Protein AF-Q9K1Z9-F1 (afdb_monomer)

pLDDT: mean 79.25, std 12.36, range [30.28, 93.5]

Structure (mmCIF, N/CA/C/O backbone):
data_AF-Q9K1Z9-F1
#
_entry.id   AF-Q9K1Z9-F1
#
loop_
_atom_site.group_PDB
_atom_site.id
_atom_site.type_symbol
_atom_site.label_atom_id
_atom_site.label_alt_id
_atom_site.label_comp_id
_atom_site.label_asym_id
_atom_site.label_entity_id
_atom_site.label_seq_id
_atom_site.pdbx_PDB_ins_code
_atom_site.Cartn_x
_atom_site.Cartn_y
_atom_site.Cartn_z
_atom_site.occupancy
_atom_site.B_iso_or_equiv
_atom_site.auth_seq_id
_atom_site.auth_comp_id
_atom_site.auth_asym_id
_atom_site.auth_atom_id
_atom_site.pdbx_PDB_model_num
ATOM 1 N N . MET A 1 1 ? 14.192 -2.119 -14.576 1.00 74.50 1 MET A N 1
ATOM 2 C CA . MET A 1 1 ? 13.657 -1.819 -15.919 1.00 74.50 1 MET A CA 1
ATOM 3 C C . MET A 1 1 ? 13.205 -0.373 -15.908 1.00 74.50 1 MET A C 1
ATOM 5 O O . MET A 1 1 ? 12.669 0.046 -14.890 1.00 74.50 1 MET A O 1
ATOM 9 N N . PHE A 1 2 ? 13.487 0.379 -16.970 1.00 75.62 2 PHE A N 1
ATOM 10 C CA . PHE A 1 2 ? 13.114 1.788 -17.085 1.00 75.62 2 PHE A CA 1
ATOM 11 C C . PHE A 1 2 ? 12.148 1.951 -18.258 1.00 75.62 2 PHE A C 1
ATOM 13 O O . PHE A 1 2 ? 12.388 1.390 -19.329 1.00 75.62 2 PHE A O 1
ATOM 20 N N . TYR A 1 3 ? 11.063 2.682 -18.039 1.00 74.31 3 TYR A N 1
ATOM 21 C CA . TYR A 1 3 ? 10.021 2.945 -19.023 1.00 74.31 3 TYR A CA 1
ATOM 22 C C . TYR A 1 3 ? 9.835 4.448 -19.145 1.00 74.31 3 TYR A C 1
ATOM 24 O O . TYR A 1 3 ? 9.939 5.172 -18.163 1.00 74.31 3 TYR A O 1
ATOM 32 N N . VAL A 1 4 ? 9.518 4.916 -20.343 1.00 72.19 4 VAL A N 1
ATOM 33 C CA . VAL A 1 4 ? 9.111 6.303 -20.568 1.00 72.19 4 VAL A CA 1
ATOM 34 C C . VAL A 1 4 ? 7.846 6.247 -21.402 1.00 72.19 4 VAL A C 1
ATOM 36 O O . VAL A 1 4 ? 7.776 5.479 -22.369 1.00 72.19 4 VAL A O 1
ATOM 39 N N . PHE A 1 5 ? 6.828 7.024 -21.033 1.00 67.81 5 PHE A N 1
ATOM 40 C CA . PHE A 1 5 ? 5.670 7.174 -21.908 1.00 67.81 5 PHE A CA 1
ATOM 41 C C . PHE A 1 5 ? 6.092 7.806 -23.238 1.00 67.81 5 PHE A C 1
ATOM 43 O O . PHE A 1 5 ? 7.057 8.564 -23.317 1.00 67.81 5 PHE A O 1
ATOM 50 N N . ARG A 1 6 ? 5.365 7.494 -24.318 1.00 64.06 6 ARG A N 1
ATOM 51 C CA . ARG A 1 6 ? 5.692 7.995 -25.667 1.00 64.06 6 ARG A CA 1
ATOM 52 C C . ARG A 1 6 ? 5.705 9.521 -25.769 1.00 64.06 6 ARG A C 1
ATOM 54 O O . ARG A 1 6 ? 6.320 10.047 -26.688 1.00 64.06 6 ARG A O 1
ATOM 61 N N . ASP A 1 7 ? 5.015 10.208 -24.869 1.00 67.88 7 ASP A N 1
ATOM 62 C CA . ASP A 1 7 ? 4.948 11.665 -24.799 1.00 67.88 7 ASP A CA 1
ATOM 63 C C . ASP A 1 7 ? 6.036 12.292 -23.905 1.00 67.88 7 ASP A C 1
ATOM 65 O O . ASP A 1 7 ? 6.076 13.511 -23.773 1.00 67.88 7 ASP A O 1
ATOM 69 N N . GLY A 1 8 ? 6.935 11.485 -23.328 1.00 62.94 8 GLY A N 1
ATOM 70 C CA . GLY A 1 8 ? 8.147 11.943 -22.645 1.00 62.94 8 GLY A CA 1
ATOM 71 C C . GLY A 1 8 ? 7.938 12.592 -21.275 1.00 62.94 8 GLY A C 1
ATOM 72 O O . GLY A 1 8 ? 8.909 13.084 -20.711 1.00 62.94 8 GLY A O 1
ATOM 73 N N . ARG A 1 9 ? 6.712 12.604 -20.731 1.00 66.00 9 ARG A N 1
ATOM 74 C CA . ARG A 1 9 ? 6.389 13.388 -19.522 1.00 66.00 9 ARG A CA 1
ATOM 75 C C . ARG A 1 9 ? 6.957 12.821 -18.226 1.00 66.00 9 ARG A C 1
ATOM 77 O O . ARG A 1 9 ? 7.322 13.590 -17.347 1.00 66.00 9 ARG A O 1
ATOM 84 N N . CYS A 1 10 ? 7.039 11.497 -18.098 1.00 70.44 10 CYS A N 1
ATOM 85 C CA . CYS A 1 10 ? 7.548 10.848 -16.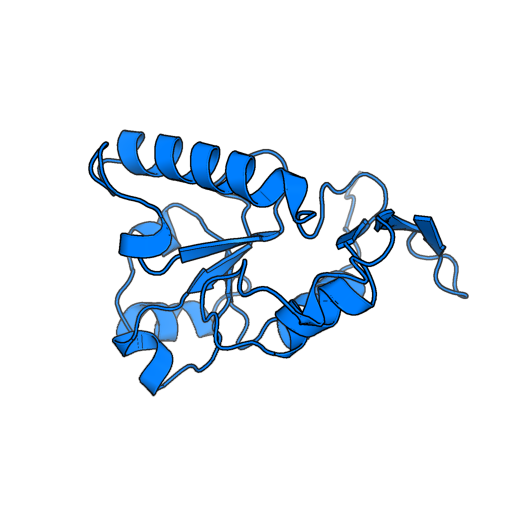890 1.00 70.44 10 CYS A CA 1
ATOM 86 C C . CYS A 1 10 ? 8.356 9.593 -17.241 1.00 70.44 10 CYS A C 1
ATOM 88 O O . CYS A 1 10 ? 7.946 8.786 -18.085 1.00 70.44 10 CYS A O 1
ATOM 90 N N . GLY A 1 11 ? 9.496 9.429 -16.568 1.00 79.50 11 GLY A N 1
ATOM 91 C CA . GLY A 1 11 ? 10.217 8.163 -16.498 1.00 79.50 11 GLY A CA 1
ATOM 92 C C . GLY A 1 11 ? 9.670 7.309 -15.357 1.00 79.50 11 GLY A C 1
ATOM 93 O O . GLY A 1 11 ? 9.299 7.841 -14.316 1.00 79.50 11 GLY A O 1
ATOM 94 N N . PHE A 1 12 ? 9.636 5.996 -15.545 1.00 86.19 12 PHE A N 1
ATOM 95 C CA . PHE A 1 12 ? 9.228 5.023 -14.538 1.00 86.19 12 PHE A CA 1
ATOM 96 C C . PHE A 1 12 ? 10.294 3.958 -14.372 1.00 86.19 12 PHE A C 1
ATOM 98 O O . PHE A 1 12 ? 10.929 3.528 -15.337 1.00 86.19 12 PHE A O 1
ATOM 105 N N . GLN A 1 13 ? 10.442 3.478 -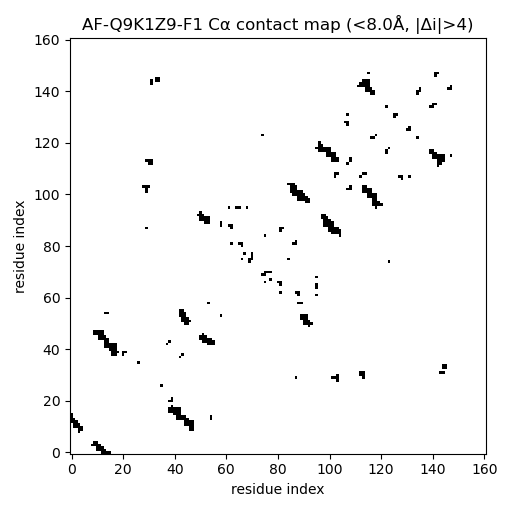13.149 1.00 87.00 13 GLN A N 1
ATOM 106 C CA . GLN A 1 13 ? 11.338 2.400 -12.780 1.00 87.00 13 GLN A CA 1
ATOM 107 C C . GLN A 1 13 ? 10.569 1.253 -12.129 1.00 87.00 13 GLN A C 1
ATOM 109 O O . GLN A 1 13 ? 9.542 1.453 -11.495 1.00 87.00 13 GLN A O 1
ATOM 114 N N . GLY A 1 14 ? 11.078 0.034 -12.277 1.00 85.19 14 GLY A N 1
ATOM 115 C CA . GLY A 1 14 ? 10.544 -1.147 -11.599 1.00 85.19 14 GLY A CA 1
ATOM 116 C C . GLY A 1 14 ? 11.443 -2.363 -11.787 1.00 85.19 14 GLY A C 1
ATOM 117 O O . GLY A 1 14 ? 12.314 -2.377 -12.668 1.00 85.19 14 GLY A O 1
ATOM 118 N N . GLU A 1 15 ? 11.263 -3.401 -10.976 1.00 86.62 15 GLU A N 1
ATOM 119 C CA . GLU A 1 15 ? 11.999 -4.658 -11.135 1.00 86.62 15 GLU A CA 1
ATOM 120 C C . GLU A 1 15 ? 11.252 -5.610 -12.090 1.00 86.62 15 GLU A C 1
ATOM 122 O O . GLU A 1 15 ? 10.042 -5.466 -12.305 1.00 86.62 15 GLU A O 1
ATOM 127 N N . PRO A 1 16 ? 11.954 -6.581 -12.706 1.00 85.88 16 PRO A N 1
ATOM 128 C CA . PRO A 1 16 ? 11.310 -7.599 -13.528 1.00 85.88 16 PRO A CA 1
ATOM 129 C C . PRO A 1 16 ? 10.197 -8.339 -12.767 1.00 85.88 16 PRO A C 1
ATOM 131 O O . PRO A 1 16 ? 10.320 -8.530 -11.554 1.00 85.88 16 PRO A O 1
ATOM 134 N N . PRO A 1 17 ? 9.132 -8.781 -13.459 1.00 85.81 17 PRO A N 1
ATOM 135 C CA . PRO A 1 17 ? 8.046 -9.518 -12.829 1.00 85.81 17 PRO A CA 1
ATOM 136 C C . PRO A 1 17 ? 8.518 -10.796 -12.134 1.00 85.81 17 PRO A C 1
ATOM 138 O O . PRO A 1 17 ? 9.484 -11.445 -12.542 1.00 85.81 17 PRO A O 1
ATOM 141 N N . LEU A 1 18 ? 7.791 -11.180 -11.088 1.00 79.38 18 LEU A N 1
ATOM 142 C CA . LEU A 1 18 ? 8.054 -12.401 -10.334 1.00 79.38 18 LEU A CA 1
ATOM 143 C C . LEU A 1 18 ? 7.307 -13.566 -10.992 1.00 79.38 18 LEU A C 1
ATOM 145 O O . LEU A 1 18 ? 6.145 -13.822 -10.688 1.00 79.38 18 LEU A O 1
ATOM 149 N N . LEU A 1 19 ? 7.976 -14.279 -11.900 1.00 68.69 19 LEU A N 1
ATOM 150 C CA . LEU A 1 19 ? 7.383 -15.389 -12.663 1.00 68.69 19 LEU A CA 1
ATOM 151 C C . LEU A 1 19 ? 6.875 -16.537 -11.765 1.00 68.69 19 LEU A C 1
ATOM 153 O O . LEU A 1 19 ? 5.845 -17.136 -12.062 1.00 68.69 19 LEU A O 1
ATOM 157 N N . ASP A 1 20 ? 7.526 -16.770 -10.621 1.00 66.69 20 ASP A N 1
ATOM 158 C CA . ASP A 1 20 ? 7.142 -17.805 -9.645 1.00 66.69 20 ASP A CA 1
ATOM 159 C C . ASP A 1 20 ? 6.035 -17.356 -8.667 1.00 66.69 20 ASP A C 1
ATOM 161 O O . ASP A 1 20 ? 5.621 -18.111 -7.784 1.00 66.69 20 ASP A O 1
ATOM 165 N N . PHE A 1 21 ? 5.544 -16.117 -8.786 1.00 61.12 21 PHE A N 1
ATOM 166 C CA . PHE A 1 21 ? 4.571 -15.546 -7.849 1.00 61.12 21 PHE A CA 1
ATOM 167 C C . PHE A 1 21 ? 3.184 -16.195 -7.945 1.00 61.12 21 PHE A C 1
ATOM 169 O O . PHE A 1 21 ? 2.453 -16.245 -6.959 1.00 61.12 21 PHE A O 1
ATOM 176 N N . LEU A 1 22 ? 2.846 -16.767 -9.103 1.00 54.44 22 LEU A N 1
ATOM 177 C CA . LEU A 1 22 ? 1.535 -17.363 -9.374 1.00 54.44 22 LEU A CA 1
ATOM 178 C C . LEU A 1 22 ? 1.243 -18.641 -8.559 1.00 54.44 22 LEU A C 1
ATOM 180 O O . LEU A 1 22 ? 0.110 -19.115 -8.582 1.00 54.44 22 LEU A O 1
ATOM 184 N N . GLY A 1 23 ? 2.231 -19.202 -7.846 1.00 50.31 23 GLY A N 1
ATOM 185 C CA . GLY A 1 23 ? 2.103 -20.492 -7.152 1.00 50.31 23 GLY A CA 1
ATOM 186 C C . GLY A 1 23 ? 2.094 -20.456 -5.619 1.00 50.31 23 GLY A C 1
ATOM 187 O O . GLY A 1 23 ? 1.709 -21.448 -5.001 1.00 50.31 23 GLY A O 1
ATOM 188 N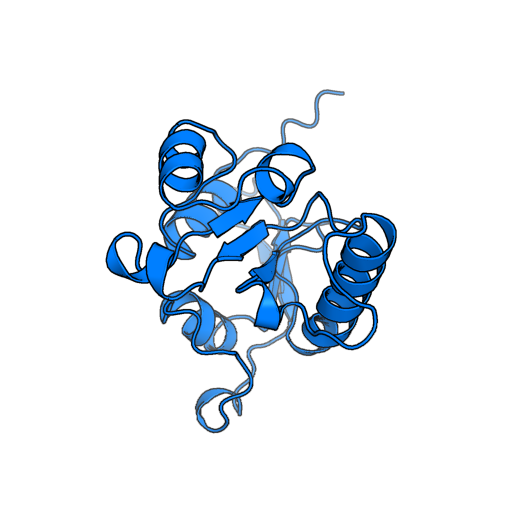 N . HIS A 1 24 ? 2.501 -19.356 -4.974 1.00 53.34 24 HIS A N 1
ATOM 189 C CA . HIS A 1 24 ? 2.674 -19.329 -3.517 1.00 53.34 24 HIS A CA 1
ATOM 190 C C . HIS A 1 24 ? 2.099 -18.056 -2.888 1.00 53.34 24 HIS A C 1
ATOM 192 O O . HIS A 1 24 ? 2.616 -16.961 -3.093 1.00 53.34 24 HIS A O 1
ATOM 198 N N . HIS A 1 25 ? 1.050 -18.234 -2.078 1.00 56.56 25 HIS A N 1
ATOM 199 C CA . HIS A 1 25 ? 0.365 -17.228 -1.259 1.00 56.56 25 HIS A CA 1
ATOM 200 C C . HIS A 1 25 ? 1.328 -16.454 -0.333 1.00 56.56 25 HIS A C 1
ATOM 202 O O . HIS A 1 25 ? 1.473 -16.789 0.840 1.00 56.56 25 HIS A O 1
ATOM 208 N N . ARG A 1 26 ? 2.029 -15.437 -0.852 1.00 69.44 26 ARG A N 1
ATOM 209 C CA . ARG A 1 26 ? 2.935 -14.584 -0.055 1.00 69.44 26 ARG A CA 1
ATOM 210 C C . ARG A 1 26 ? 2.283 -13.294 0.434 1.00 69.44 26 ARG A C 1
ATOM 212 O O . ARG A 1 26 ? 2.771 -12.714 1.399 1.00 69.44 26 ARG A O 1
ATOM 219 N N . LEU A 1 27 ? 1.210 -12.849 -0.218 1.00 76.81 27 LEU A N 1
ATOM 220 C CA . LEU A 1 27 ? 0.444 -11.684 0.215 1.00 76.81 27 LEU A CA 1
ATOM 221 C C . LEU A 1 27 ? -0.720 -12.121 1.115 1.00 76.81 27 LEU A C 1
ATOM 223 O O . LEU A 1 27 ? -1.278 -13.202 0.903 1.00 76.81 27 LEU A O 1
ATOM 227 N N . PRO A 1 28 ? -1.102 -11.299 2.109 1.00 79.00 28 PRO A N 1
ATOM 228 C CA . PRO A 1 28 ? -2.371 -11.484 2.808 1.00 79.00 28 PRO A CA 1
ATOM 229 C C . PRO A 1 28 ? -3.538 -11.396 1.805 1.00 79.00 28 PRO A C 1
ATOM 231 O O . PRO A 1 28 ? -3.368 -10.869 0.705 1.00 79.00 28 PRO A O 1
ATOM 234 N N . PRO A 1 29 ? -4.740 -11.880 2.157 1.00 82.75 29 PRO A N 1
ATOM 235 C CA . PRO A 1 29 ? -5.900 -11.838 1.271 1.00 82.75 29 PRO A CA 1
ATOM 236 C C . PRO A 1 29 ? -6.457 -10.408 1.159 1.00 82.75 29 PRO A C 1
ATOM 238 O O . PRO A 1 29 ? -7.521 -10.115 1.699 1.00 82.75 29 PRO A O 1
ATOM 241 N N . LEU A 1 30 ? -5.752 -9.519 0.455 1.00 84.88 30 LEU A N 1
ATOM 242 C CA . LEU A 1 30 ? -6.050 -8.083 0.354 1.00 84.88 30 LEU A CA 1
ATOM 243 C C . LEU A 1 30 ? -7.400 -7.779 -0.302 1.00 84.88 30 LEU A C 1
ATOM 245 O O . LEU A 1 30 ? -7.947 -6.706 -0.102 1.00 84.88 30 LEU A O 1
ATOM 249 N N . GLY A 1 31 ? -7.951 -8.721 -1.071 1.00 81.62 31 GLY A N 1
ATOM 250 C CA . GLY A 1 31 ? -9.189 -8.499 -1.821 1.00 81.62 31 GLY A CA 1
ATOM 251 C C . GLY A 1 31 ? -8.988 -7.792 -3.158 1.00 81.62 31 GLY A C 1
ATOM 252 O O . GLY A 1 31 ? -9.952 -7.673 -3.908 1.00 81.62 31 GLY A O 1
ATOM 253 N N . ASP A 1 32 ? -7.753 -7.412 -3.499 1.00 87.25 32 ASP A N 1
ATOM 254 C CA . ASP A 1 32 ? -7.412 -6.795 -4.780 1.00 87.25 32 ASP A CA 1
ATOM 255 C C . ASP A 1 32 ? -6.619 -7.737 -5.692 1.00 87.25 32 ASP A C 1
ATOM 257 O O . ASP A 1 32 ? -5.398 -7.887 -5.589 1.00 87.25 32 ASP A O 1
ATOM 261 N N . ARG A 1 33 ? -7.316 -8.345 -6.655 1.00 87.50 33 ARG A N 1
ATOM 262 C CA . ARG A 1 33 ? -6.673 -9.194 -7.670 1.00 87.50 33 ARG A CA 1
ATOM 263 C C . ARG A 1 33 ? -5.774 -8.403 -8.619 1.00 87.50 33 ARG A C 1
ATOM 265 O O . ARG A 1 33 ? -4.910 -9.001 -9.258 1.00 87.50 33 ARG A O 1
ATOM 272 N N . HIS A 1 34 ? -5.973 -7.092 -8.761 1.00 90.94 34 HIS A N 1
ATOM 273 C CA . HIS A 1 34 ? -5.148 -6.275 -9.648 1.00 90.94 34 HIS A CA 1
ATOM 274 C C . HIS A 1 34 ? -3.781 -6.021 -9.037 1.00 90.94 34 HIS A C 1
ATOM 276 O O . HIS A 1 34 ? -2.797 -6.083 -9.765 1.00 90.94 34 HIS A O 1
ATOM 282 N N . TYR A 1 35 ? -3.706 -5.823 -7.720 1.00 90.00 35 TYR A N 1
ATOM 283 C CA . TYR A 1 35 ? -2.425 -5.721 -7.024 1.00 90.00 35 TYR A CA 1
ATOM 284 C C . TYR A 1 35 ? -1.632 -7.032 -7.091 1.00 90.00 35 TYR A C 1
ATOM 286 O O . TYR A 1 35 ? -0.450 -7.031 -7.423 1.00 90.00 35 TYR A O 1
ATOM 294 N N . GLU A 1 36 ? -2.286 -8.177 -6.885 1.00 85.56 36 GLU A N 1
ATOM 295 C CA . GLU A 1 36 ? -1.638 -9.486 -7.056 1.00 85.56 36 GLU A CA 1
ATOM 296 C C . GLU A 1 36 ? -1.152 -9.692 -8.498 1.00 85.56 36 GLU A C 1
ATOM 298 O O . GLU A 1 36 ? -0.006 -10.080 -8.737 1.00 85.56 36 GLU A O 1
ATOM 303 N N . LYS A 1 37 ? -2.008 -9.381 -9.480 1.00 87.19 37 LYS A N 1
ATOM 304 C CA . LYS A 1 37 ? -1.668 -9.478 -10.903 1.00 87.19 37 LYS A CA 1
ATOM 305 C C . LYS A 1 37 ? -0.578 -8.485 -11.303 1.00 87.19 37 LYS A C 1
ATOM 307 O O . LYS A 1 37 ? 0.180 -8.786 -12.224 1.00 87.19 37 LYS A O 1
ATOM 312 N N . PHE A 1 38 ? -0.448 -7.352 -10.617 1.00 89.50 38 PHE A N 1
ATOM 313 C CA . PHE A 1 38 ? 0.588 -6.361 -10.889 1.00 89.50 38 PHE A CA 1
ATOM 314 C C . PHE A 1 38 ? 1.986 -6.982 -10.822 1.00 89.50 38 PHE A C 1
ATOM 316 O O . PHE A 1 38 ? 2.772 -6.785 -11.743 1.00 89.50 38 PHE A O 1
ATOM 323 N N . PHE A 1 39 ? 2.249 -7.850 -9.836 1.00 86.19 39 PHE A N 1
ATOM 324 C CA . PHE A 1 39 ? 3.533 -8.553 -9.692 1.00 86.19 39 PHE A CA 1
ATOM 325 C C . PHE A 1 39 ? 3.877 -9.507 -10.846 1.00 86.19 39 PHE A C 1
ATOM 327 O O . PHE A 1 39 ? 5.051 -9.832 -11.041 1.00 86.19 39 PHE A O 1
ATOM 334 N N . SER A 1 40 ? 2.883 -9.925 -11.641 1.00 83.50 40 SER A N 1
ATOM 335 C CA . SER A 1 40 ? 3.111 -10.691 -12.878 1.00 83.50 40 SER A CA 1
ATOM 336 C C . SER A 1 40 ? 3.588 -9.827 -14.052 1.00 83.50 40 SER A C 1
ATOM 338 O O . SER A 1 40 ? 4.063 -10.359 -15.052 1.00 83.50 40 SER A O 1
ATOM 340 N N . ILE A 1 41 ? 3.489 -8.500 -13.921 1.00 85.75 41 ILE A N 1
ATOM 341 C CA . ILE A 1 41 ? 3.896 -7.512 -14.925 1.00 85.75 41 ILE A CA 1
ATOM 342 C C . ILE A 1 41 ? 5.145 -6.754 -14.443 1.00 85.75 41 ILE A C 1
ATOM 344 O O . ILE A 1 41 ? 6.134 -6.673 -15.173 1.00 85.75 41 ILE A O 1
ATOM 348 N N . HIS A 1 42 ? 5.134 -6.265 -13.198 1.00 87.50 42 HIS A N 1
ATOM 349 C CA . HIS A 1 42 ? 6.211 -5.497 -12.567 1.00 87.50 42 HIS A CA 1
ATOM 350 C C . HIS A 1 42 ? 6.363 -5.851 -11.084 1.00 87.50 42 HIS A C 1
ATOM 352 O O . HIS A 1 42 ? 5.382 -5.908 -10.350 1.00 87.50 42 HIS A O 1
ATOM 358 N N . ASN A 1 43 ? 7.599 -6.036 -10.616 1.00 88.19 43 ASN A N 1
ATOM 359 C CA . ASN A 1 43 ? 7.887 -6.170 -9.189 1.00 88.19 43 ASN A CA 1
ATOM 360 C C . ASN A 1 43 ? 8.351 -4.824 -8.626 1.00 88.19 43 ASN A C 1
ATOM 362 O O . ASN A 1 43 ? 9.505 -4.430 -8.785 1.00 88.19 43 ASN A O 1
ATOM 366 N N . GLY A 1 44 ? 7.428 -4.117 -7.983 1.00 89.38 44 GLY A N 1
ATOM 367 C CA . GLY A 1 44 ? 7.616 -2.713 -7.641 1.00 89.38 44 GLY A CA 1
ATOM 368 C C . GLY A 1 44 ? 7.578 -1.806 -8.873 1.00 89.38 44 GLY A C 1
ATOM 369 O O . GLY A 1 44 ? 7.811 -2.243 -10.006 1.00 89.38 44 GLY A O 1
ATOM 370 N N . PHE A 1 45 ? 7.211 -0.548 -8.657 1.00 91.50 45 PHE A N 1
ATOM 371 C CA . PHE A 1 45 ? 6.992 0.411 -9.736 1.00 91.50 45 PHE A CA 1
ATOM 372 C C . PHE A 1 45 ? 6.889 1.831 -9.196 1.00 91.50 45 PHE A C 1
ATOM 374 O O . PHE A 1 45 ? 6.007 2.105 -8.391 1.00 91.50 45 PHE A O 1
ATOM 381 N N . GLY A 1 46 ? 7.727 2.738 -9.673 1.00 89.81 46 GLY A N 1
ATOM 382 C CA . GLY A 1 46 ? 7.695 4.139 -9.274 1.00 89.81 46 GLY A CA 1
ATOM 383 C C . GLY A 1 46 ? 8.000 5.063 -10.438 1.00 89.81 46 GLY A C 1
ATOM 384 O O . GLY A 1 46 ? 8.571 4.636 -11.445 1.00 89.81 46 GLY A O 1
ATOM 385 N N . LYS A 1 47 ? 7.637 6.334 -10.299 1.00 87.88 47 LYS A N 1
ATOM 386 C CA . LYS A 1 47 ? 8.209 7.425 -11.084 1.00 87.88 47 LYS A CA 1
ATOM 387 C C . LYS A 1 47 ? 9.718 7.476 -10.844 1.00 87.88 47 LYS A C 1
ATOM 389 O O . LYS A 1 47 ? 10.237 6.912 -9.880 1.00 87.88 47 LYS A O 1
ATOM 394 N N . TRP A 1 48 ? 10.447 8.070 -11.778 1.00 77.06 48 TRP A N 1
ATOM 395 C CA . TRP A 1 48 ? 11.883 8.270 -11.637 1.00 77.06 48 TRP A CA 1
ATOM 396 C C . TRP A 1 48 ? 12.168 9.006 -10.322 1.00 77.06 48 TRP A C 1
ATOM 398 O O . TRP A 1 48 ? 11.500 9.986 -10.036 1.00 77.06 48 TRP A O 1
ATOM 408 N N . GLU A 1 49 ? 13.113 8.495 -9.529 1.00 73.56 49 GLU A N 1
ATOM 409 C CA . GLU A 1 49 ? 13.458 8.986 -8.178 1.00 73.56 49 GLU A CA 1
ATOM 410 C C . GLU A 1 49 ? 12.423 8.724 -7.061 1.00 73.56 49 GLU A C 1
ATOM 412 O O . GLU A 1 49 ? 12.766 8.878 -5.892 1.00 73.56 49 GLU A O 1
ATOM 417 N N . ASP A 1 50 ? 11.231 8.198 -7.369 1.00 77.25 50 ASP A N 1
ATOM 418 C CA . ASP A 1 50 ? 10.264 7.723 -6.366 1.00 77.25 50 ASP A CA 1
ATOM 419 C C . ASP A 1 50 ? 10.571 6.266 -5.946 1.00 77.25 50 ASP A C 1
ATOM 421 O O . ASP A 1 50 ? 10.850 5.400 -6.789 1.00 77.25 50 ASP A O 1
ATOM 425 N N . GLU A 1 51 ? 10.495 5.969 -4.640 1.00 74.00 51 GLU A N 1
ATOM 426 C CA . GLU A 1 51 ? 10.531 4.594 -4.107 1.00 74.00 51 GLU A CA 1
ATOM 427 C C . GLU A 1 51 ? 9.367 3.755 -4.667 1.00 74.00 51 GLU A C 1
ATOM 429 O O . GLU A 1 51 ? 9.534 2.556 -4.925 1.00 74.00 51 GLU A O 1
ATOM 434 N N . GLY A 1 52 ? 8.224 4.396 -4.931 1.00 88.50 52 GLY A N 1
ATOM 435 C CA . GLY A 1 52 ? 7.116 3.813 -5.671 1.00 88.50 52 GLY A CA 1
ATOM 436 C C . GLY A 1 52 ? 6.370 2.702 -4.932 1.00 88.50 52 GLY A C 1
ATOM 437 O O . GLY A 1 52 ? 6.392 2.561 -3.710 1.00 88.50 52 GLY A O 1
ATOM 438 N N . ILE A 1 53 ? 5.660 1.884 -5.709 1.00 93.50 53 ILE A N 1
ATOM 439 C CA . ILE A 1 53 ? 5.094 0.619 -5.253 1.00 93.50 53 ILE A CA 1
ATOM 440 C C . ILE A 1 53 ? 6.253 -0.259 -4.789 1.00 93.50 53 ILE A C 1
ATOM 442 O O . ILE A 1 53 ? 7.181 -0.538 -5.556 1.00 93.50 53 ILE A O 1
ATOM 446 N N . PHE A 1 54 ? 6.174 -0.743 -3.553 1.00 92.12 54 PHE A N 1
ATOM 447 C CA . PHE A 1 54 ? 7.240 -1.520 -2.950 1.00 92.12 54 PHE A CA 1
ATOM 448 C C . PHE A 1 54 ? 7.438 -2.855 -3.681 1.00 92.12 54 PHE A C 1
ATOM 450 O O . PHE A 1 54 ? 6.483 -3.619 -3.863 1.00 92.12 54 PHE A O 1
ATOM 457 N N . PRO A 1 55 ? 8.681 -3.211 -4.047 1.00 89.88 55 PRO A N 1
ATOM 458 C CA . PRO A 1 55 ? 8.962 -4.545 -4.547 1.00 89.88 55 PRO A CA 1
ATOM 459 C C . PRO A 1 55 ? 8.800 -5.567 -3.415 1.00 89.88 55 PRO A C 1
ATOM 461 O O . PRO A 1 55 ? 9.030 -5.276 -2.238 1.00 89.88 55 PRO A O 1
ATOM 464 N N . MET A 1 56 ? 8.481 -6.811 -3.771 1.00 86.50 56 MET A N 1
ATOM 465 C CA . MET A 1 56 ? 8.177 -7.890 -2.821 1.00 86.50 56 MET A CA 1
ATOM 466 C C . MET A 1 56 ? 9.264 -8.076 -1.752 1.00 86.50 56 MET A C 1
ATOM 468 O O . MET A 1 56 ? 8.968 -8.277 -0.576 1.00 86.50 56 MET A O 1
ATOM 472 N N . ARG A 1 57 ? 10.539 -7.972 -2.148 1.00 86.12 57 ARG A N 1
ATOM 473 C CA . ARG A 1 57 ? 11.694 -8.102 -1.242 1.00 86.12 57 ARG A CA 1
ATOM 474 C C . ARG A 1 57 ? 11.754 -7.016 -0.164 1.00 86.12 57 ARG A C 1
ATOM 476 O O . ARG A 1 57 ? 12.331 -7.247 0.895 1.00 86.12 57 ARG A O 1
ATOM 483 N N . SER A 1 58 ? 11.158 -5.855 -0.425 1.00 88.56 58 SER A N 1
ATOM 484 C CA . SER A 1 58 ? 11.142 -4.718 0.494 1.00 88.56 58 SER A CA 1
ATOM 485 C C . SER A 1 58 ? 9.955 -4.756 1.453 1.00 88.56 58 SER A C 1
ATOM 487 O O . SER A 1 58 ? 10.061 -4.194 2.541 1.00 88.56 58 SER A O 1
ATOM 489 N N . LEU A 1 59 ? 8.865 -5.458 1.119 1.00 88.38 59 LEU A N 1
ATOM 490 C CA . LEU A 1 59 ? 7.631 -5.465 1.917 1.00 88.38 59 LEU A CA 1
ATOM 491 C C . LEU A 1 59 ? 7.859 -5.883 3.376 1.00 88.38 59 LEU A C 1
ATOM 493 O O . LEU A 1 59 ? 7.312 -5.253 4.273 1.00 88.38 59 LEU A O 1
ATOM 497 N N . ALA A 1 60 ? 8.716 -6.874 3.642 1.00 87.25 60 ALA A N 1
ATOM 498 C CA . ALA A 1 60 ? 9.032 -7.279 5.016 1.00 87.25 60 ALA A CA 1
ATOM 499 C C . ALA A 1 60 ? 9.697 -6.146 5.822 1.00 87.25 60 ALA A C 1
ATOM 501 O O . ALA A 1 60 ? 9.336 -5.896 6.972 1.00 87.25 60 ALA A O 1
ATOM 502 N N . LYS A 1 61 ? 10.635 -5.417 5.201 1.00 90.06 61 LYS A N 1
ATOM 503 C CA . LYS A 1 61 ? 11.312 -4.266 5.817 1.00 90.06 61 LYS A CA 1
ATOM 504 C C . LYS A 1 61 ? 10.344 -3.100 6.026 1.00 90.06 61 LYS A C 1
ATOM 506 O O . LYS A 1 61 ? 10.375 -2.469 7.077 1.00 90.06 61 LYS A O 1
ATOM 511 N N . VAL A 1 62 ? 9.480 -2.832 5.049 1.00 90.75 62 VAL A N 1
ATOM 512 C CA . VAL A 1 62 ? 8.444 -1.787 5.107 1.00 90.75 62 VAL A CA 1
ATOM 513 C C . VAL A 1 62 ? 7.448 -2.078 6.231 1.00 90.75 62 VAL A C 1
ATOM 515 O O . VAL A 1 62 ? 7.190 -1.212 7.061 1.00 90.75 62 VAL A O 1
ATOM 518 N N . GLN A 1 63 ? 6.951 -3.312 6.327 1.00 89.12 63 GLN A N 1
ATOM 519 C CA . GLN A 1 63 ? 6.060 -3.732 7.413 1.00 89.12 63 GLN A CA 1
ATOM 520 C C . GLN A 1 63 ? 6.737 -3.633 8.781 1.00 89.12 63 GLN A C 1
ATOM 522 O O . GLN A 1 63 ? 6.108 -3.209 9.748 1.00 89.12 63 GLN A O 1
ATOM 527 N N . GLN A 1 64 ? 8.022 -3.987 8.879 1.00 89.50 64 GLN A N 1
ATOM 528 C CA . GLN A 1 64 ? 8.775 -3.837 10.121 1.00 89.50 64 GLN A CA 1
ATOM 529 C C . GLN A 1 64 ? 8.918 -2.364 10.526 1.00 89.50 64 GLN A C 1
ATOM 531 O O . GLN A 1 64 ? 8.686 -2.045 11.692 1.00 89.50 64 GLN A O 1
ATOM 536 N N . LYS A 1 65 ? 9.262 -1.476 9.582 1.00 91.00 65 LYS A N 1
ATOM 537 C CA . LYS A 1 65 ? 9.329 -0.024 9.819 1.00 91.00 65 LYS A CA 1
ATOM 538 C C . LYS A 1 65 ? 7.980 0.521 10.293 1.00 91.00 65 LYS A C 1
ATOM 540 O O . LYS A 1 65 ? 7.922 1.211 11.306 1.00 91.00 65 LYS A O 1
ATOM 545 N N . LEU A 1 66 ? 6.897 0.169 9.597 1.00 90.06 66 LEU A N 1
ATOM 546 C CA . LEU A 1 66 ? 5.548 0.594 9.964 1.00 90.06 66 LEU A CA 1
ATOM 547 C C . LEU A 1 66 ? 5.169 0.100 11.366 1.00 90.06 66 LEU A C 1
ATOM 549 O O . LEU A 1 66 ? 4.701 0.885 12.183 1.00 90.06 66 LEU A O 1
ATOM 553 N N . ARG A 1 67 ? 5.439 -1.171 11.686 1.00 89.50 67 ARG A N 1
ATOM 554 C CA . ARG A 1 67 ? 5.202 -1.728 13.026 1.00 89.50 67 ARG A CA 1
ATOM 555 C C . ARG A 1 67 ? 5.945 -0.950 14.106 1.00 89.50 67 ARG A C 1
ATOM 557 O O . ARG A 1 67 ? 5.337 -0.597 15.107 1.00 89.50 67 ARG A O 1
ATOM 564 N N . GLN A 1 68 ? 7.235 -0.674 13.911 1.00 90.69 68 GLN A N 1
ATOM 565 C CA . GLN A 1 68 ? 8.026 0.097 14.876 1.00 90.69 68 GLN A CA 1
ATOM 566 C C . GLN A 1 68 ? 7.393 1.465 15.141 1.00 90.69 68 GLN A C 1
ATOM 568 O O . GLN A 1 68 ? 7.233 1.845 16.299 1.00 90.69 68 GLN A O 1
ATOM 573 N N . GLN A 1 69 ? 6.953 2.152 14.086 1.00 88.69 69 GLN A N 1
ATOM 574 C CA . GLN A 1 69 ? 6.284 3.443 14.212 1.00 88.69 69 GLN A CA 1
ATOM 575 C C . GLN A 1 69 ? 4.953 3.335 14.975 1.00 88.69 69 GLN A C 1
ATOM 577 O O . GLN A 1 69 ? 4.692 4.115 15.887 1.00 88.69 69 GLN A O 1
ATOM 582 N N . LEU A 1 70 ? 4.125 2.337 14.657 1.00 87.31 70 LEU A N 1
ATOM 583 C CA . LEU A 1 70 ? 2.829 2.124 15.312 1.00 87.31 70 LEU A CA 1
ATOM 584 C C . LEU A 1 70 ? 2.963 1.774 16.800 1.00 87.31 70 LEU A C 1
ATOM 586 O O . LEU A 1 70 ? 2.132 2.201 17.602 1.00 87.31 70 LEU A O 1
ATOM 590 N N . VAL A 1 71 ? 4.010 1.034 17.171 1.00 89.44 71 VAL A N 1
ATOM 591 C CA . VAL A 1 71 ? 4.338 0.735 18.572 1.00 89.44 71 VAL A CA 1
ATOM 592 C C . VAL A 1 71 ? 4.743 2.009 19.312 1.00 89.44 71 VAL A C 1
ATOM 594 O O . VAL A 1 71 ? 4.232 2.264 20.398 1.00 89.44 71 VAL A O 1
ATOM 597 N N . VAL A 1 72 ? 5.590 2.855 18.711 1.00 89.94 72 VAL A N 1
ATOM 598 C CA . VAL A 1 72 ? 5.985 4.153 19.296 1.00 89.94 72 VAL A CA 1
ATOM 599 C C . VAL A 1 72 ? 4.770 5.056 19.543 1.00 89.94 72 VAL A C 1
ATOM 601 O O . VAL A 1 72 ? 4.716 5.755 20.551 1.00 89.94 72 VAL A O 1
ATOM 604 N N . MET A 1 73 ? 3.760 4.997 18.673 1.00 84.50 73 MET A N 1
ATOM 605 C CA . MET A 1 73 ? 2.505 5.740 18.833 1.00 84.50 73 MET A CA 1
ATOM 606 C C . MET A 1 73 ? 1.497 5.104 19.807 1.00 84.50 73 MET A C 1
ATOM 608 O O . MET A 1 73 ? 0.384 5.612 19.936 1.00 84.50 73 MET A O 1
ATOM 612 N N . ASN A 1 74 ? 1.822 3.979 20.453 1.00 86.19 74 ASN A N 1
ATOM 613 C CA . ASN A 1 74 ? 0.882 3.188 21.260 1.00 86.19 74 ASN A CA 1
ATOM 614 C C . ASN A 1 74 ? -0.381 2.737 20.491 1.00 86.19 74 ASN A C 1
ATOM 616 O O . ASN A 1 74 ? -1.443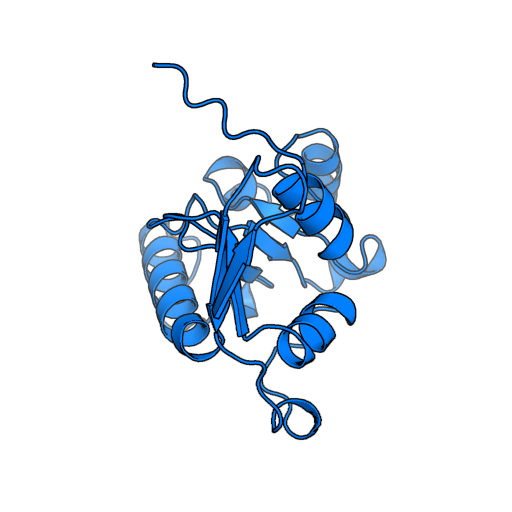 2.551 21.082 1.00 86.19 74 ASN A O 1
ATOM 620 N N . LYS A 1 75 ? -0.288 2.561 19.165 1.00 82.62 75 LYS A N 1
ATOM 621 C CA . LYS A 1 75 ? -1.387 2.047 18.320 1.00 82.62 75 LYS A CA 1
ATOM 622 C C . LYS A 1 75 ? -1.362 0.523 18.181 1.00 82.62 75 LYS A C 1
ATOM 624 O O . LYS A 1 75 ? -2.284 -0.051 17.610 1.00 82.62 75 LYS A O 1
ATOM 629 N N . MET A 1 76 ? -0.297 -0.120 18.652 1.00 84.00 76 MET A N 1
ATOM 630 C CA . MET A 1 76 ? -0.059 -1.556 18.552 1.00 84.00 76 MET A CA 1
ATOM 631 C C . MET A 1 76 ? 0.851 -2.013 19.700 1.00 84.00 76 MET A C 1
ATOM 633 O O . MET A 1 76 ? 1.727 -1.249 20.109 1.00 84.00 76 MET A O 1
ATOM 637 N N . GLN A 1 77 ? 0.685 -3.246 20.191 1.00 85.31 77 GLN A N 1
ATOM 638 C CA . GLN A 1 77 ? 1.657 -3.851 21.106 1.00 85.31 77 GLN A CA 1
ATOM 639 C C . GLN A 1 77 ? 2.924 -4.287 20.367 1.00 85.31 77 GLN A C 1
ATOM 641 O O . GLN A 1 77 ? 2.925 -4.518 19.156 1.00 85.31 77 GLN A O 1
ATOM 646 N N . ALA A 1 78 ? 4.030 -4.414 21.099 1.00 85.12 78 ALA A N 1
ATOM 647 C CA . ALA A 1 78 ? 5.305 -4.770 20.496 1.00 85.12 78 ALA A CA 1
ATOM 648 C C . ALA A 1 78 ? 5.271 -6.162 19.857 1.00 85.12 78 ALA A C 1
ATOM 650 O O . ALA A 1 78 ? 6.003 -6.385 18.907 1.00 85.12 78 ALA A O 1
ATOM 651 N N . GLU A 1 79 ? 4.441 -7.090 20.324 1.00 85.12 79 GLU A N 1
ATOM 652 C CA . GLU A 1 79 ? 4.367 -8.478 19.854 1.00 85.12 79 GLU A CA 1
ATOM 653 C C . GLU A 1 79 ? 3.468 -8.653 18.620 1.00 85.12 79 GLU A C 1
ATOM 655 O O . GLU A 1 79 ? 3.585 -9.652 17.907 1.00 85.12 79 GLU A O 1
ATOM 660 N N . ASP A 1 80 ? 2.613 -7.671 18.341 1.00 82.19 80 ASP A N 1
ATOM 661 C CA . ASP A 1 80 ? 1.637 -7.711 17.258 1.00 82.19 80 ASP A CA 1
ATOM 662 C C . ASP A 1 80 ? 2.282 -7.463 15.882 1.00 82.19 80 ASP A C 1
ATOM 664 O O . ASP A 1 80 ? 3.389 -6.930 15.744 1.00 82.19 80 ASP A O 1
ATOM 668 N N . ASN A 1 81 ? 1.564 -7.849 14.826 1.00 78.75 81 ASN A N 1
ATOM 669 C CA . ASN A 1 81 ? 1.922 -7.590 13.431 1.00 78.75 81 ASN A CA 1
ATOM 670 C C . ASN A 1 81 ? 0.993 -6.506 12.855 1.00 78.75 81 ASN A C 1
ATOM 672 O O . ASN A 1 81 ? -0.163 -6.446 13.237 1.00 78.75 81 ASN A O 1
ATOM 676 N N . CYS A 1 82 ? 1.431 -5.715 11.868 1.00 78.56 82 CYS A N 1
ATOM 677 C CA . CYS A 1 82 ? 0.557 -4.805 11.104 1.00 78.56 82 CYS A CA 1
ATOM 678 C C . CYS A 1 82 ? -0.723 -5.476 10.587 1.00 78.56 82 CYS A C 1
ATOM 680 O O . CYS A 1 82 ? -1.764 -4.827 10.495 1.00 78.56 82 CYS A O 1
ATOM 682 N N . TYR A 1 83 ? -0.676 -6.785 10.329 1.00 77.56 83 TYR A N 1
ATOM 683 C CA . TYR A 1 83 ? -1.862 -7.554 9.975 1.00 77.56 83 TYR A CA 1
ATOM 684 C C . TYR A 1 83 ? -2.951 -7.599 11.054 1.00 77.56 83 TYR A C 1
ATOM 686 O O . TYR A 1 83 ? -4.120 -7.690 10.692 1.00 77.56 83 TYR A O 1
ATOM 694 N N . SER A 1 84 ? -2.610 -7.517 12.347 1.00 74.06 84 SER A N 1
ATOM 695 C CA . SER A 1 84 ? -3.608 -7.470 13.432 1.00 74.06 84 SER A CA 1
ATOM 696 C C . SER A 1 84 ? -4.467 -6.212 13.369 1.00 74.06 84 SER A C 1
ATOM 698 O O . SER A 1 84 ? -5.591 -6.204 13.852 1.00 74.06 84 SER A O 1
ATOM 700 N N . LEU A 1 85 ? -3.945 -5.168 12.728 1.00 74.31 85 LEU A N 1
ATOM 701 C CA . LEU A 1 85 ? -4.637 -3.915 12.489 1.00 74.31 85 LEU A CA 1
ATOM 702 C C . LEU A 1 85 ? -5.329 -3.857 11.123 1.00 74.31 85 LEU A C 1
ATOM 704 O O . LEU A 1 85 ? -5.858 -2.807 10.766 1.00 74.31 85 LEU A O 1
ATOM 708 N N . GLY A 1 86 ? -5.274 -4.936 10.336 1.00 82.62 86 GLY A N 1
ATOM 709 C CA . GLY A 1 86 ? -5.848 -4.970 8.996 1.00 82.62 86 GLY A CA 1
ATOM 710 C C . GLY A 1 86 ? -5.172 -4.012 8.012 1.00 82.62 86 GLY A C 1
ATOM 711 O O . GLY A 1 86 ? -5.835 -3.559 7.087 1.00 82.62 86 GLY A O 1
ATOM 712 N N . ILE A 1 87 ? -3.886 -3.676 8.192 1.00 86.94 87 ILE A N 1
ATOM 713 C CA . ILE A 1 87 ? -3.171 -2.714 7.333 1.00 86.94 87 ILE A CA 1
ATOM 714 C C . ILE A 1 87 ? -2.050 -3.396 6.552 1.00 86.94 87 ILE A C 1
ATOM 716 O O . ILE A 1 87 ? -1.248 -4.147 7.116 1.00 86.94 87 ILE A O 1
ATOM 720 N N . PHE A 1 88 ? -1.965 -3.100 5.252 1.00 90.81 88 PHE A N 1
ATOM 721 C CA . PHE A 1 88 ? -0.869 -3.548 4.395 1.00 90.81 88 PHE A CA 1
ATOM 722 C C . PHE A 1 88 ? -0.297 -2.420 3.531 1.00 90.81 88 PHE A C 1
ATOM 724 O O . PHE A 1 88 ? -0.952 -2.019 2.568 1.00 90.81 88 PHE A O 1
ATOM 731 N N . PRO A 1 89 ? 0.925 -1.933 3.807 1.00 92.12 89 PRO A N 1
ATOM 732 C CA . PRO A 1 89 ? 1.555 -0.912 2.978 1.00 92.12 89 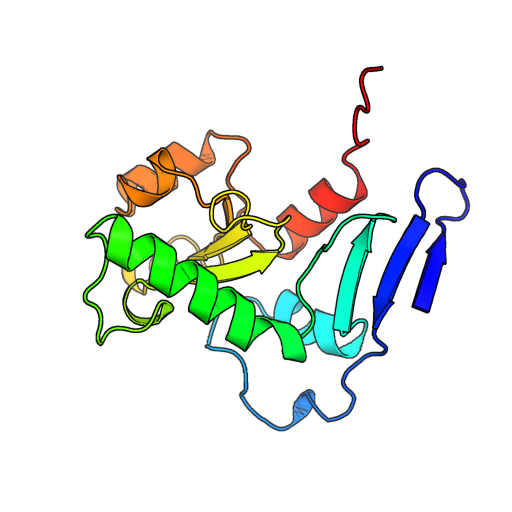PRO A CA 1
ATOM 733 C C . PRO A 1 89 ? 1.982 -1.490 1.628 1.00 92.12 89 PRO A C 1
ATOM 735 O O . PRO A 1 89 ? 2.556 -2.581 1.564 1.00 92.12 89 PRO A O 1
ATOM 738 N N . PHE A 1 90 ? 1.727 -0.746 0.553 1.00 93.19 90 PHE A N 1
ATOM 739 C CA . PHE A 1 90 ? 2.101 -1.154 -0.805 1.00 93.19 90 PHE A CA 1
ATOM 740 C C . PHE A 1 90 ? 2.838 -0.079 -1.603 1.00 93.19 90 PHE A C 1
ATOM 742 O O . PHE A 1 90 ? 3.544 -0.425 -2.543 1.00 93.19 90 PHE A O 1
ATOM 749 N N . TYR A 1 91 ? 2.706 1.190 -1.232 1.00 93.06 91 TYR A N 1
ATOM 750 C CA . TYR A 1 91 ? 3.411 2.316 -1.840 1.00 93.06 91 TYR A CA 1
ATOM 751 C C . TYR A 1 91 ? 3.856 3.271 -0.740 1.00 93.06 91 TYR A C 1
ATOM 753 O O . TYR A 1 91 ? 3.185 3.361 0.288 1.00 93.06 91 TYR A O 1
ATOM 761 N N . GLY A 1 92 ? 4.943 4.003 -0.950 1.00 87.31 92 GLY A N 1
ATOM 762 C CA . GLY A 1 92 ? 5.305 5.113 -0.083 1.00 87.31 92 GLY A CA 1
ATOM 763 C C . GLY A 1 92 ? 6.683 5.675 -0.374 1.00 87.31 92 GLY A C 1
ATOM 764 O O . GLY A 1 92 ? 7.438 5.097 -1.148 1.00 87.31 92 GLY A O 1
ATOM 765 N N . TYR A 1 93 ? 6.989 6.785 0.294 1.00 75.75 93 TYR A N 1
ATOM 766 C CA . TYR A 1 93 ? 8.244 7.514 0.155 1.00 75.75 93 TYR A CA 1
ATOM 767 C C . TYR A 1 93 ? 8.899 7.691 1.529 1.00 75.75 93 TYR A C 1
ATOM 769 O O . TYR A 1 93 ? 8.363 8.415 2.364 1.00 75.75 93 TYR A O 1
ATOM 7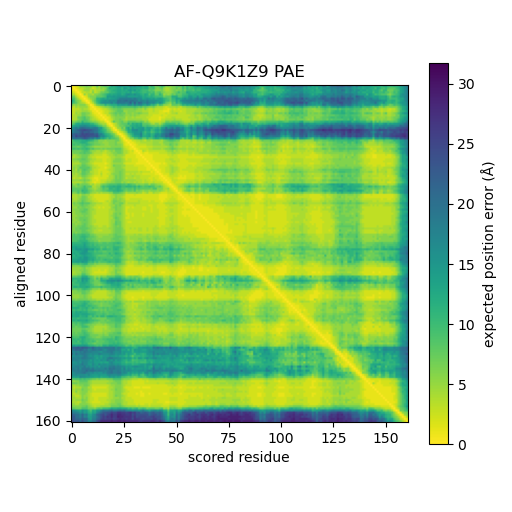77 N N . GLU A 1 94 ? 10.031 7.014 1.760 1.00 69.25 94 GLU A N 1
ATOM 778 C CA . GLU A 1 94 ? 10.947 7.117 2.913 1.00 69.25 94 GLU A CA 1
ATOM 779 C C . GLU A 1 94 ? 10.356 6.767 4.301 1.00 69.25 94 GLU A C 1
ATOM 781 O O . GLU A 1 94 ? 10.865 5.862 4.989 1.00 69.25 94 GLU A O 1
ATOM 786 N N . GLU A 1 95 ? 9.274 7.436 4.704 1.00 82.50 95 GLU A N 1
ATOM 787 C CA . GLU A 1 95 ? 8.660 7.404 6.031 1.00 82.50 95 GLU A CA 1
ATOM 788 C C . GLU A 1 95 ? 7.303 6.673 6.071 1.00 82.50 95 GLU A C 1
ATOM 790 O O . GLU A 1 95 ? 6.477 6.829 5.169 1.00 82.50 95 GLU A O 1
ATOM 795 N N . PRO A 1 96 ? 7.000 5.925 7.153 1.00 79.69 96 PRO A N 1
ATOM 796 C CA . PRO A 1 96 ? 5.742 5.184 7.276 1.00 79.69 96 PRO A CA 1
ATOM 797 C C . PRO A 1 96 ? 4.448 6.008 7.184 1.00 79.69 96 PRO A C 1
ATOM 799 O O . PRO A 1 96 ? 3.417 5.449 6.814 1.00 79.69 96 PRO A O 1
ATOM 802 N N . PHE A 1 97 ? 4.477 7.310 7.497 1.00 80.31 97 PHE A N 1
ATOM 803 C CA . PHE A 1 97 ? 3.315 8.211 7.375 1.00 80.31 97 PHE A CA 1
ATOM 804 C C . PHE A 1 97 ? 3.144 8.836 5.984 1.00 80.31 97 PHE A C 1
ATOM 806 O O . PHE A 1 97 ? 2.368 9.770 5.792 1.00 80.31 97 PHE A O 1
ATOM 813 N N . ALA A 1 98 ? 3.877 8.325 5.003 1.00 82.62 98 ALA A N 1
ATOM 814 C CA . ALA A 1 98 ? 3.638 8.593 3.595 1.00 82.62 98 ALA A CA 1
ATOM 815 C C . ALA A 1 98 ? 3.223 7.312 2.855 1.00 82.62 98 ALA A C 1
ATOM 817 O O . ALA A 1 98 ? 3.250 7.263 1.626 1.00 82.62 98 ALA A O 1
ATOM 818 N N . TYR A 1 99 ? 2.880 6.241 3.584 1.00 90.25 99 TYR A N 1
ATOM 819 C CA . TYR A 1 99 ? 2.581 4.956 2.964 1.00 90.25 99 TYR A CA 1
ATOM 820 C C . TYR A 1 99 ? 1.121 4.884 2.538 1.00 90.25 99 TYR A C 1
ATOM 822 O O . TYR A 1 99 ? 0.218 4.964 3.370 1.00 90.25 99 TYR A O 1
ATOM 830 N N . GLN A 1 100 ? 0.879 4.619 1.258 1.00 91.69 100 GLN A N 1
ATOM 831 C CA . GLN A 1 100 ? -0.420 4.123 0.833 1.00 91.69 100 GLN A CA 1
ATOM 832 C C . GLN A 1 100 ? -0.543 2.655 1.244 1.00 91.69 100 GLN A C 1
ATOM 834 O O . GLN A 1 100 ? 0.322 1.821 0.946 1.00 91.69 100 GLN A O 1
ATOM 839 N N . SER A 1 101 ? -1.635 2.340 1.933 1.00 91.19 101 SER A N 1
ATOM 840 C CA . SER A 1 101 ? -1.877 1.014 2.487 1.00 91.19 101 SER A CA 1
ATOM 841 C C . SER A 1 101 ? -3.275 0.508 2.176 1.00 91.19 101 SER A C 1
ATOM 843 O O . SER A 1 101 ? -4.236 1.274 2.210 1.00 91.19 101 SER A O 1
ATOM 845 N N . PHE A 1 102 ? -3.395 -0.795 1.934 1.00 90.94 102 PHE A N 1
ATOM 846 C CA . PHE A 1 102 ? -4.681 -1.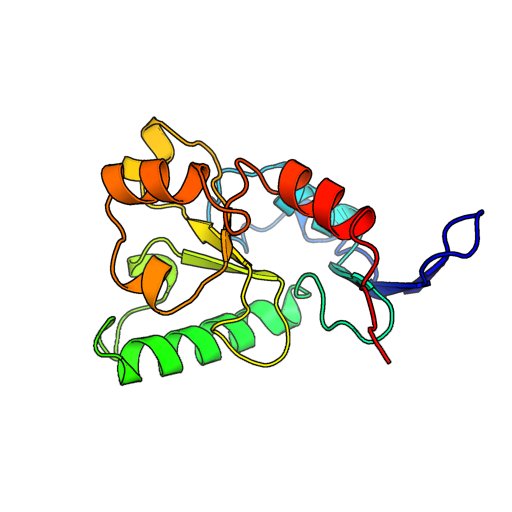482 1.942 1.00 90.94 102 PHE A CA 1
ATOM 847 C C . PHE A 1 102 ? -5.218 -1.545 3.368 1.00 90.94 102 PHE A C 1
ATOM 849 O O . PHE A 1 102 ? -4.467 -1.860 4.298 1.00 90.94 102 PHE A O 1
ATOM 856 N N . PHE A 1 103 ? -6.522 -1.331 3.508 1.00 87.19 103 PHE A N 1
ATOM 857 C CA . PHE A 1 103 ? -7.280 -1.680 4.703 1.00 87.19 103 PHE A CA 1
ATOM 858 C C . PHE A 1 103 ? -8.083 -2.943 4.424 1.00 87.19 103 PHE A C 1
ATOM 860 O O . PHE A 1 103 ? -8.945 -2.970 3.549 1.00 87.19 103 PHE A O 1
ATOM 867 N N . PHE A 1 104 ? -7.783 -4.007 5.162 1.00 83.81 104 PHE A N 1
ATOM 868 C CA . PHE A 1 104 ? -8.402 -5.310 4.969 1.00 83.81 104 PHE A CA 1
ATOM 869 C C . PHE A 1 104 ? -9.070 -5.881 6.224 1.00 83.81 104 PHE A C 1
ATOM 871 O O . PHE A 1 104 ? -9.307 -7.089 6.302 1.00 83.81 104 PHE A O 1
ATOM 878 N N . ASP A 1 105 ? -9.427 -5.006 7.165 1.00 80.62 105 ASP A N 1
ATOM 879 C CA . ASP A 1 105 ? -10.335 -5.327 8.265 1.00 80.62 105 ASP A CA 1
ATOM 880 C C . ASP A 1 105 ? -11.660 -5.916 7.720 1.00 80.62 105 ASP A C 1
ATOM 882 O O . ASP A 1 105 ? -12.252 -5.335 6.802 1.00 80.62 105 ASP A O 1
ATOM 886 N N . PRO A 1 106 ? -12.134 -7.066 8.237 1.00 78.75 106 PRO A N 1
ATOM 887 C CA . PRO A 1 106 ? -13.368 -7.701 7.780 1.00 78.75 106 PRO A CA 1
ATOM 888 C C . PRO A 1 106 ? -14.618 -6.814 7.830 1.00 78.75 106 PRO A C 1
ATOM 890 O O . PRO A 1 106 ? -15.468 -6.940 6.946 1.00 78.75 106 PRO A O 1
ATOM 893 N N . GLU A 1 107 ? -14.752 -5.938 8.830 1.00 78.31 107 GLU A N 1
ATOM 894 C CA . GLU A 1 107 ? -15.927 -5.068 8.972 1.00 78.31 107 GLU A CA 1
ATOM 895 C C . GLU A 1 107 ? -15.958 -4.014 7.870 1.00 78.31 107 GLU A C 1
ATOM 897 O O . GLU A 1 107 ? -16.987 -3.800 7.233 1.00 78.31 107 GLU A O 1
ATOM 902 N N . ILE A 1 108 ? -14.798 -3.429 7.582 1.00 76.88 108 ILE A N 1
ATOM 903 C CA . ILE A 1 108 ? -14.626 -2.435 6.522 1.00 76.88 108 ILE A CA 1
ATOM 904 C C . ILE A 1 108 ? -14.802 -3.090 5.149 1.00 76.88 108 ILE A C 1
ATOM 906 O O . ILE A 1 108 ? -15.454 -2.541 4.258 1.00 76.88 108 ILE A O 1
ATOM 910 N N . ARG A 1 109 ? -14.277 -4.308 4.987 1.00 78.88 109 ARG A N 1
ATOM 911 C CA . ARG A 1 109 ? -14.340 -5.055 3.727 1.00 78.88 109 ARG A CA 1
ATOM 912 C C . ARG A 1 109 ? -15.723 -5.524 3.317 1.00 78.88 109 ARG A C 1
ATOM 914 O O . ARG A 1 109 ? -15.910 -5.876 2.151 1.00 78.88 109 ARG A O 1
ATOM 921 N N . ARG A 1 110 ? -16.676 -5.544 4.248 1.00 78.94 110 ARG A N 1
ATOM 922 C CA . ARG A 1 110 ? -18.074 -5.847 3.941 1.00 78.94 110 ARG A CA 1
ATOM 923 C C . ARG A 1 110 ? -18.648 -4.848 2.938 1.00 78.94 110 ARG A C 1
ATOM 925 O O . ARG A 1 110 ? -19.344 -5.261 2.015 1.00 78.94 110 ARG A O 1
ATOM 932 N N . ASP A 1 111 ? -18.320 -3.573 3.119 1.00 77.31 111 ASP A N 1
ATOM 933 C CA . ASP A 1 111 ? -18.904 -2.465 2.363 1.00 77.31 111 ASP A CA 1
ATOM 934 C C . ASP A 1 111 ? -17.908 -1.901 1.328 1.00 77.31 111 ASP A C 1
ATOM 936 O O . ASP A 1 111 ? -18.304 -1.475 0.242 1.00 77.31 111 ASP A O 1
ATOM 940 N N . LEU A 1 112 ? -16.601 -1.990 1.607 1.00 79.00 112 LEU A N 1
ATOM 941 C CA . LEU A 1 112 ? -15.515 -1.518 0.744 1.00 79.00 112 LEU A CA 1
ATOM 942 C C . LEU A 1 112 ? -14.552 -2.677 0.423 1.00 79.00 112 LEU A C 1
ATOM 944 O O . LEU A 1 112 ? -13.710 -3.012 1.247 1.00 79.00 112 LEU A O 1
ATOM 948 N N . PRO A 1 113 ? -14.611 -3.310 -0.762 1.00 77.69 113 PRO A N 1
ATOM 949 C CA . PRO A 1 113 ? -13.894 -4.569 -1.005 1.00 77.69 113 PRO A CA 1
ATOM 950 C C . PRO A 1 113 ? -12.358 -4.499 -0.944 1.00 77.69 113 PRO A C 1
ATOM 952 O O . PRO A 1 113 ? -11.728 -5.507 -0.607 1.00 77.69 113 PRO A O 1
ATOM 955 N N . SER A 1 114 ? -11.765 -3.350 -1.300 1.00 86.06 114 SER A N 1
ATOM 956 C CA . SER A 1 114 ? -10.308 -3.134 -1.328 1.00 86.06 114 SER A CA 1
ATOM 957 C C . SER A 1 114 ? -9.896 -1.654 -1.146 1.00 86.06 114 SER A C 1
ATOM 959 O O . SER A 1 114 ? -9.247 -1.070 -2.022 1.00 86.06 114 SER A O 1
ATOM 961 N N . PRO A 1 115 ? -10.269 -1.008 -0.033 1.00 87.62 115 PRO A N 1
ATOM 962 C CA . PRO A 1 115 ? -9.939 0.384 0.207 1.00 87.62 115 PRO A CA 1
ATOM 963 C C . PRO A 1 115 ? -8.438 0.561 0.426 1.00 87.62 115 PRO A C 1
ATOM 965 O O . PRO A 1 115 ? -7.794 -0.200 1.152 1.00 87.62 115 PRO A O 1
ATOM 968 N N . ASN A 1 116 ? -7.913 1.633 -0.153 1.00 89.50 116 ASN A N 1
ATOM 969 C CA . ASN A 1 116 ? -6.557 2.102 0.050 1.00 89.50 116 ASN A CA 1
ATOM 970 C C . ASN A 1 116 ? -6.607 3.459 0.731 1.00 89.50 116 ASN A C 1
ATOM 972 O O . ASN A 1 116 ? -7.326 4.350 0.284 1.00 89.50 116 ASN A O 1
ATOM 976 N N . VAL A 1 117 ? -5.764 3.662 1.733 1.00 88.06 117 VAL A N 1
ATOM 977 C CA . VAL A 1 117 ? -5.647 4.944 2.431 1.00 88.06 117 VAL A CA 1
ATOM 978 C C . VAL A 1 117 ? -4.185 5.320 2.630 1.00 88.06 117 VAL A C 1
ATOM 980 O O . VAL A 1 117 ? -3.331 4.455 2.843 1.00 88.06 117 VAL A O 1
ATOM 983 N N . LEU A 1 118 ? -3.897 6.611 2.510 1.00 88.12 118 LEU A N 1
ATOM 984 C CA . LEU A 1 118 ? -2.617 7.185 2.892 1.00 88.12 118 LEU A CA 1
ATOM 985 C C . LEU A 1 118 ? -2.534 7.186 4.418 1.00 88.12 118 LEU A C 1
ATOM 987 O O . LEU A 1 118 ? -3.338 7.838 5.082 1.00 88.12 118 LEU A O 1
ATOM 991 N N . LEU A 1 119 ? -1.572 6.452 4.972 1.00 84.88 119 LEU A N 1
ATOM 992 C CA . LEU A 1 119 ? -1.347 6.423 6.409 1.00 84.88 119 LEU A CA 1
ATOM 993 C C . LEU A 1 119 ? -0.777 7.758 6.865 1.00 84.88 119 LEU A C 1
ATOM 995 O O . LEU A 1 119 ? 0.321 8.117 6.481 1.00 84.88 119 LEU A O 1
ATOM 999 N N . ASN A 1 120 ? -1.495 8.444 7.733 1.00 80.50 120 ASN A N 1
ATOM 1000 C CA . ASN A 1 120 ? -1.078 9.638 8.462 1.00 80.50 120 ASN A CA 1
ATOM 1001 C C . ASN A 1 120 ? -1.705 9.619 9.869 1.00 80.50 120 ASN A C 1
ATOM 1003 O O . ASN A 1 120 ? -2.524 8.748 10.166 1.00 80.50 120 ASN A O 1
ATOM 1007 N N . GLU A 1 121 ? -1.346 10.560 10.741 1.00 76.62 121 GLU A N 1
ATOM 1008 C CA . GLU A 1 121 ? -1.869 10.602 12.1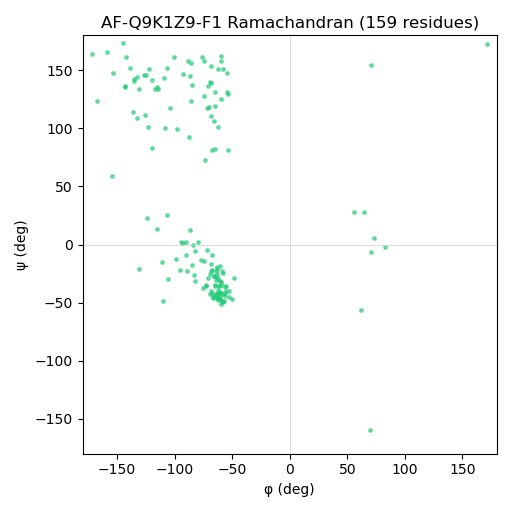18 1.00 76.62 121 GLU A CA 1
ATOM 1009 C C . GLU A 1 121 ? -3.407 10.565 12.167 1.00 76.62 121 GLU A C 1
ATOM 1011 O O . GLU A 1 121 ? -3.977 9.746 12.887 1.00 76.62 121 GLU A O 1
ATOM 1016 N N . GLU A 1 122 ? -4.070 11.349 11.312 1.00 75.56 122 GLU A N 1
ATOM 1017 C CA . GLU A 1 122 ? -5.533 11.436 11.221 1.00 75.56 122 GLU A CA 1
ATOM 1018 C C . GLU A 1 122 ? -6.187 10.083 10.883 1.00 75.56 122 GLU A C 1
ATOM 1020 O O . GLU A 1 122 ? -7.068 9.610 11.607 1.00 75.56 122 GLU A O 1
ATOM 1025 N N . SER A 1 123 ? -5.712 9.411 9.830 1.00 74.94 123 SER A N 1
ATOM 1026 C CA . SER A 1 123 ? -6.204 8.091 9.401 1.00 74.94 123 SER A CA 1
ATOM 1027 C C . SER A 1 123 ? -5.919 6.985 10.427 1.00 74.94 123 SER A C 1
ATOM 1029 O O . SER A 1 123 ? -6.638 5.989 10.499 1.00 74.94 123 SER A O 1
ATOM 1031 N N . LEU A 1 124 ? -4.869 7.141 11.242 1.00 73.69 124 LEU A N 1
ATOM 1032 C CA . LEU A 1 124 ? -4.494 6.178 12.275 1.00 73.69 124 LEU A CA 1
ATOM 1033 C C . LEU A 1 124 ? -5.285 6.377 13.570 1.00 73.69 124 LEU A C 1
ATOM 1035 O O . LEU A 1 124 ? -5.427 5.421 14.338 1.00 73.69 124 LEU A O 1
ATOM 1039 N N . GLU A 1 125 ? -5.760 7.592 13.833 1.00 70.75 125 GLU A N 1
ATOM 1040 C CA . GLU A 1 125 ? -6.668 7.905 14.935 1.00 70.75 125 GLU A CA 1
ATOM 1041 C C . GLU A 1 125 ? -8.079 7.388 14.684 1.00 70.75 125 GLU A C 1
ATOM 1043 O O . GLU A 1 125 ? -8.706 6.883 15.616 1.00 70.75 125 GLU A O 1
ATOM 1048 N N . HIS A 1 126 ? -8.538 7.423 13.436 1.00 63.41 126 HIS A N 1
ATOM 1049 C CA . HIS A 1 126 ? -9.932 7.168 13.122 1.00 63.41 126 HIS A CA 1
ATOM 1050 C C . HIS A 1 126 ? -10.121 5.963 12.191 1.00 63.41 126 HIS A C 1
ATOM 1052 O O . HIS A 1 126 ? -10.258 6.084 10.976 1.00 63.41 126 HIS A O 1
ATOM 1058 N N . ARG A 1 127 ? -10.138 4.764 12.783 1.00 64.94 127 ARG A N 1
ATOM 1059 C CA . ARG A 1 127 ? -10.186 3.481 12.055 1.00 64.94 127 ARG A CA 1
ATOM 1060 C C . ARG A 1 127 ? -11.532 2.758 12.119 1.00 64.94 127 ARG A C 1
ATOM 1062 O O . ARG A 1 127 ? -11.572 1.537 12.027 1.00 64.94 127 ARG A O 1
ATOM 1069 N N . SER A 1 128 ? -12.628 3.482 12.323 1.00 64.56 128 SER A N 1
ATOM 1070 C CA . SER A 1 128 ? -13.971 2.901 12.212 1.00 64.56 128 SER A CA 1
ATOM 1071 C C . SER A 1 128 ? -14.454 2.929 10.762 1.00 64.56 128 SER A C 1
ATOM 1073 O O . SER A 1 128 ? -14.017 3.780 9.985 1.00 64.56 128 SER A O 1
ATOM 1075 N N . LEU A 1 129 ? -15.394 2.044 10.407 1.00 59.66 129 LEU A N 1
ATOM 1076 C CA . LEU A 1 129 ? -16.093 2.089 9.114 1.00 59.66 129 LEU A CA 1
ATOM 1077 C C . LEU A 1 129 ? -16.646 3.496 8.835 1.00 59.66 129 LEU A C 1
ATOM 1079 O O . LEU A 1 129 ? -16.379 4.053 7.777 1.00 59.66 129 LEU A O 1
ATOM 1083 N N . GLU A 1 130 ? -17.308 4.100 9.826 1.00 62.72 130 GLU A N 1
ATOM 1084 C CA . GLU A 1 130 ? -17.846 5.466 9.748 1.00 62.72 130 GLU A CA 1
ATOM 1085 C C . GLU A 1 130 ? -16.767 6.498 9.403 1.00 62.72 130 GLU A C 1
ATOM 1087 O O . GLU A 1 130 ? -17.019 7.439 8.655 1.00 62.72 130 GLU A O 1
ATOM 1092 N N . THR A 1 131 ? -15.541 6.328 9.906 1.00 66.94 131 THR A N 1
ATOM 1093 C CA . THR A 1 131 ? -14.477 7.279 9.576 1.00 66.94 131 THR A CA 1
ATOM 1094 C C . THR A 1 131 ? -13.825 6.990 8.233 1.00 66.94 131 THR A C 1
ATOM 1096 O O . THR A 1 131 ? -13.423 7.918 7.541 1.00 66.94 131 THR A O 1
ATOM 1099 N N . ILE A 1 132 ? -13.744 5.731 7.810 1.00 64.81 132 ILE A N 1
ATOM 1100 C CA . ILE A 1 132 ? -13.290 5.416 6.451 1.00 64.81 132 ILE A CA 1
ATOM 1101 C C . ILE A 1 132 ? -14.277 5.961 5.418 1.00 64.81 132 ILE A C 1
ATOM 1103 O O . ILE A 1 132 ? -13.851 6.470 4.381 1.00 64.81 132 ILE A O 1
ATOM 1107 N N . GLU A 1 133 ? -15.573 5.936 5.721 1.00 63.44 133 GLU A N 1
ATOM 1108 C CA . GLU A 1 133 ? -16.572 6.649 4.932 1.00 63.44 133 GLU A CA 1
ATOM 1109 C C . GLU A 1 133 ? -16.287 8.160 4.934 1.00 63.44 133 GLU A C 1
ATOM 1111 O O . GLU A 1 13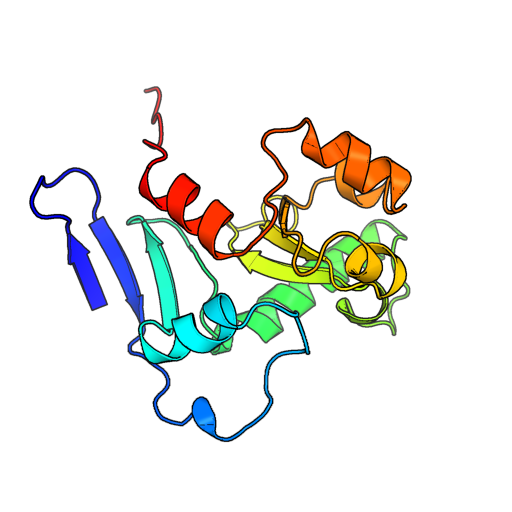3 ? -16.187 8.769 3.879 1.00 63.44 133 GLU A O 1
ATOM 1116 N N . LEU A 1 134 ? -16.001 8.791 6.072 1.00 62.84 134 LEU A N 1
ATOM 1117 C CA . LEU A 1 134 ? -15.601 10.208 6.060 1.00 62.84 134 LEU A CA 1
ATOM 1118 C C . LEU A 1 134 ? -14.306 10.467 5.259 1.00 62.84 134 LEU A C 1
ATOM 1120 O O . LEU A 1 134 ? -14.210 11.469 4.548 1.00 62.84 134 LEU A O 1
ATOM 1124 N N . LEU A 1 135 ? -13.336 9.550 5.296 1.00 63.97 135 LEU A N 1
ATOM 1125 C CA . LEU A 1 135 ? -12.087 9.631 4.535 1.00 63.97 135 LEU A CA 1
ATOM 1126 C C . LEU A 1 135 ? -12.299 9.472 3.026 1.00 63.97 135 LEU A C 1
ATOM 1128 O O . LEU A 1 135 ? -11.481 10.000 2.268 1.00 63.97 135 LEU A O 1
ATOM 1132 N N . HIS A 1 136 ? -13.389 8.843 2.564 1.00 59.38 136 HIS A N 1
ATOM 1133 C CA . HIS A 1 136 ? -13.720 8.787 1.132 1.00 59.38 136 HIS A CA 1
ATOM 1134 C C . HIS A 1 136 ? -13.930 10.185 0.527 1.00 59.38 136 HIS A C 1
ATOM 1136 O O . HIS A 1 136 ? -13.915 10.348 -0.691 1.00 59.38 136 HIS A O 1
ATOM 1142 N N . LEU A 1 137 ? -14.179 11.202 1.362 1.00 54.59 137 LEU A N 1
ATOM 1143 C CA . LEU A 1 137 ? -14.317 12.604 0.953 1.00 54.59 137 LEU A CA 1
ATOM 1144 C C . LEU A 1 137 ? -12.959 13.312 0.796 1.00 54.59 137 LEU A C 1
ATOM 1146 O O . LEU A 1 137 ? -12.912 14.461 0.356 1.00 54.59 137 LEU A O 1
ATOM 1150 N N . SER A 1 138 ? -11.858 12.648 1.153 1.00 61.78 138 SER A N 1
ATOM 1151 C CA . SER A 1 138 ? -10.498 13.186 1.091 1.00 61.78 138 SER A CA 1
ATOM 1152 C C . SER A 1 138 ? -9.730 12.686 -0.141 1.00 61.78 138 SER A C 1
ATOM 1154 O O . SER A 1 138 ? -10.046 11.651 -0.723 1.00 61.78 138 SER A O 1
ATOM 1156 N N . LYS A 1 139 ? -8.646 13.385 -0.507 1.00 65.12 139 LYS A N 1
ATOM 1157 C CA . LYS A 1 139 ? -7.691 12.936 -1.546 1.00 65.12 139 LYS A CA 1
ATOM 1158 C C . LYS A 1 139 ? -6.810 11.753 -1.107 1.00 65.12 139 LYS A C 1
ATOM 1160 O O . LYS A 1 139 ? -6.017 11.250 -1.899 1.00 65.12 139 LYS A O 1
ATOM 1165 N N . SER A 1 140 ? -6.928 11.340 0.151 1.00 74.06 140 SER A N 1
ATOM 1166 C CA . SER A 1 140 ? -6.086 10.331 0.794 1.00 74.06 140 SER A CA 1
ATOM 1167 C C . SER A 1 140 ? -6.672 8.920 0.702 1.00 74.06 140 SER A C 1
ATOM 1169 O O . SER A 1 140 ? -6.068 7.981 1.216 1.00 74.06 140 SER A O 1
ATOM 1171 N N . TYR A 1 141 ? -7.827 8.758 0.053 1.00 86.00 141 TYR A N 1
ATOM 1172 C CA . TYR A 1 141 ? -8.553 7.498 -0.077 1.00 86.00 141 TYR A CA 1
ATOM 1173 C C . TYR A 1 141 ? -8.721 7.086 -1.542 1.00 86.00 141 TYR A C 1
ATOM 1175 O O . TYR A 1 141 ? -9.023 7.913 -2.401 1.00 86.00 141 TYR A O 1
ATOM 1183 N N . TYR A 1 142 ? -8.606 5.784 -1.808 1.00 88.31 142 TYR A N 1
ATOM 1184 C CA . TYR A 1 142 ? -8.971 5.182 -3.087 1.00 88.31 142 TYR A CA 1
ATOM 1185 C C . TYR A 1 142 ? -9.771 3.895 -2.871 1.00 88.31 142 TYR A C 1
ATOM 1187 O O . TYR A 1 142 ? -9.417 3.096 -2.005 1.00 88.31 142 TYR A O 1
ATOM 1195 N N . PRO A 1 143 ? -10.802 3.631 -3.689 1.00 87.69 143 PRO A N 1
ATOM 1196 C CA . PRO A 1 143 ? -11.638 2.439 -3.545 1.00 87.69 143 PRO A CA 1
ATOM 1197 C C . PRO A 1 143 ? -10.966 1.132 -4.004 1.00 87.69 143 PRO A C 1
ATOM 1199 O O . PRO A 1 143 ? -11.496 0.053 -3.744 1.00 87.69 143 PRO A O 1
ATOM 1202 N N . SER A 1 144 ? -9.848 1.212 -4.733 1.00 90.88 144 SER A N 1
ATOM 1203 C CA . SER A 1 144 ? -9.093 0.057 -5.240 1.00 90.88 144 SER A CA 1
ATOM 1204 C C . SER A 1 144 ? -7.643 0.410 -5.580 1.00 90.88 144 SER A C 1
ATOM 1206 O O . SER A 1 144 ? -7.294 1.588 -5.750 1.00 90.88 144 SER A O 1
ATOM 1208 N N . PHE A 1 145 ? -6.798 -0.612 -5.761 1.00 92.44 145 PHE A N 1
ATOM 1209 C CA . PHE A 1 145 ? -5.434 -0.440 -6.269 1.00 92.44 145 PHE A CA 1
ATOM 1210 C C . PHE A 1 145 ? -5.407 0.226 -7.645 1.00 92.44 145 PHE A C 1
ATOM 1212 O O . PHE A 1 145 ? -4.607 1.131 -7.857 1.00 92.44 145 PHE A O 1
ATOM 1219 N N . LEU A 1 146 ? -6.302 -0.160 -8.560 1.00 92.69 146 LEU A N 1
ATOM 1220 C CA . LEU A 1 146 ? -6.346 0.437 -9.898 1.00 92.69 146 LEU A CA 1
ATOM 1221 C C . LEU A 1 146 ? -6.681 1.924 -9.859 1.00 92.69 146 LEU A C 1
ATOM 1223 O O . LEU A 1 146 ? -5.975 2.706 -10.481 1.00 92.69 146 LEU A O 1
ATOM 1227 N N . SER A 1 147 ? -7.694 2.326 -9.086 1.00 91.62 147 SER A N 1
ATOM 1228 C CA . SER A 1 147 ? -8.043 3.748 -8.961 1.00 91.62 147 SER A CA 1
ATOM 1229 C C . SER A 1 147 ? -6.900 4.579 -8.375 1.00 91.62 147 SER A C 1
ATOM 1231 O O . SER A 1 147 ? -6.691 5.718 -8.786 1.00 91.62 147 SER A O 1
ATOM 1233 N N . TRP A 1 148 ? -6.139 4.005 -7.435 1.00 92.75 148 TRP A N 1
ATOM 1234 C CA . TRP A 1 148 ? -4.933 4.650 -6.921 1.00 92.75 148 TRP A CA 1
ATOM 1235 C C . TRP A 1 148 ? -3.855 4.745 -8.007 1.00 92.75 148 TRP A C 1
ATOM 1237 O O . TRP A 1 148 ? -3.286 5.815 -8.208 1.00 92.75 148 TRP A O 1
ATOM 1247 N N . LEU A 1 149 ? -3.610 3.654 -8.742 1.00 92.06 149 LEU A N 1
ATOM 1248 C CA . LEU A 1 149 ? -2.578 3.585 -9.776 1.00 92.06 149 LEU A CA 1
ATOM 1249 C C . LEU A 1 149 ? -2.868 4.550 -10.930 1.00 92.06 149 LEU A C 1
ATOM 1251 O O . LEU A 1 149 ? -1.961 5.232 -11.390 1.00 92.06 149 LEU A O 1
ATOM 1255 N N . GLU A 1 150 ? -4.119 4.648 -11.375 1.00 90.44 150 GLU A N 1
ATOM 1256 C CA . GLU A 1 150 ? -4.543 5.615 -12.391 1.00 90.44 150 GLU A CA 1
ATOM 1257 C C . GLU A 1 150 ? -4.230 7.044 -11.945 1.00 90.44 150 GLU A C 1
ATOM 1259 O O . GLU A 1 150 ? -3.576 7.788 -12.675 1.00 90.44 150 GLU A O 1
ATOM 1264 N N . ASN A 1 151 ? -4.608 7.414 -10.718 1.00 89.00 151 ASN A N 1
ATOM 1265 C CA . ASN A 1 151 ? -4.270 8.732 -10.190 1.00 89.00 151 ASN A CA 1
ATOM 1266 C C . ASN A 1 151 ? -2.752 8.936 -10.070 1.00 89.00 151 ASN A C 1
ATOM 1268 O O . ASN A 1 151 ? -2.253 9.998 -10.428 1.00 89.00 151 ASN A O 1
ATOM 1272 N N . TYR A 1 152 ? -2.007 7.927 -9.614 1.00 87.81 152 TYR A N 1
ATOM 1273 C CA . TYR A 1 152 ? -0.550 7.987 -9.499 1.00 87.81 152 TYR A CA 1
ATOM 1274 C C . TYR A 1 152 ? 0.139 8.228 -10.851 1.00 87.81 152 TYR A C 1
ATOM 1276 O O . TYR A 1 152 ? 1.079 9.015 -10.937 1.00 87.81 152 TYR A O 1
ATOM 1284 N N . LEU A 1 153 ? -0.344 7.587 -11.917 1.00 86.69 153 LEU A N 1
ATOM 1285 C CA . LEU A 1 153 ? 0.189 7.748 -13.272 1.00 86.69 153 LEU A CA 1
ATOM 1286 C C . LEU A 1 153 ? -0.132 9.120 -13.880 1.00 86.69 153 LEU A C 1
ATOM 1288 O O . LEU A 1 153 ? 0.628 9.599 -14.719 1.00 86.69 153 LEU A O 1
ATOM 1292 N N . HIS A 1 154 ? -1.247 9.732 -13.477 1.00 82.50 154 HIS A N 1
ATOM 1293 C CA . HIS A 1 154 ? -1.722 11.013 -14.005 1.00 82.50 154 HIS A CA 1
ATOM 1294 C C . HIS A 1 154 ? -1.383 12.222 -13.134 1.00 82.50 154 HIS A C 1
ATOM 1296 O O . HIS A 1 154 ? -1.535 13.352 -13.597 1.00 82.50 154 HIS A O 1
ATOM 1302 N N . SER A 1 155 ? -0.937 12.018 -11.895 1.00 76.00 155 SER A N 1
ATOM 1303 C CA . SER A 1 155 ? -0.478 13.115 -11.058 1.00 76.00 155 SER A CA 1
ATOM 1304 C C . SER A 1 155 ? 0.814 13.676 -11.647 1.00 76.00 155 SER A C 1
ATOM 1306 O O . SER A 1 155 ? 1.858 13.026 -11.645 1.00 76.00 155 SER A O 1
ATOM 1308 N N . GLU A 1 156 ? 0.761 14.888 -12.189 1.00 63.97 156 GLU A N 1
ATOM 1309 C CA . GLU A 1 156 ? 1.984 15.653 -12.394 1.00 63.97 156 GLU A CA 1
ATOM 1310 C C . GLU A 1 156 ? 2.524 15.944 -10.993 1.00 63.97 156 GLU A C 1
ATOM 1312 O O . GLU A 1 156 ? 1.819 16.520 -10.158 1.00 63.97 156 GLU A O 1
ATOM 1317 N N . GLU A 1 157 ? 3.731 15.470 -10.684 1.00 54.81 157 GLU A N 1
ATOM 1318 C CA . GLU A 1 157 ? 4.447 16.008 -9.536 1.00 54.81 157 GLU A CA 1
ATOM 1319 C C . GLU A 1 157 ? 4.665 17.475 -9.865 1.00 54.81 157 GLU A C 1
ATOM 1321 O O . GLU A 1 157 ? 5.492 17.832 -10.703 1.00 54.81 157 GLU A O 1
ATOM 1326 N N . VAL A 1 158 ? 3.829 18.328 -9.277 1.00 43.09 158 VAL A N 1
ATOM 1327 C CA . VAL A 1 158 ? 4.054 19.761 -9.270 1.00 43.09 158 VAL A CA 1
ATOM 1328 C C . VAL A 1 158 ? 5.287 19.960 -8.397 1.00 43.09 158 VAL A C 1
ATOM 1330 O O . VAL A 1 158 ? 5.184 20.245 -7.204 1.00 43.09 158 VAL A O 1
ATOM 1333 N N . TYR A 1 159 ? 6.463 19.751 -8.982 1.00 39.47 159 TYR A N 1
ATOM 1334 C CA . TYR A 1 159 ? 7.701 20.320 -8.488 1.00 39.47 159 TYR A CA 1
ATOM 1335 C C . TYR A 1 159 ? 7.541 21.833 -8.653 1.00 39.47 159 TYR A C 1
ATOM 1337 O O . TYR A 1 159 ? 7.905 22.410 -9.673 1.00 39.47 159 TYR A O 1
ATOM 1345 N N . ASN A 1 160 ? 6.864 22.461 -7.692 1.00 30.28 160 ASN A N 1
ATOM 1346 C CA . ASN A 1 160 ? 6.951 23.900 -7.524 1.00 30.28 160 ASN A CA 1
ATOM 1347 C C . ASN A 1 160 ? 8.397 24.178 -7.108 1.00 30.28 160 ASN A C 1
ATOM 1349 O O . ASN A 1 160 ? 8.791 23.821 -5.996 1.00 30.28 160 ASN A O 1
ATOM 1353 N N . GLU A 1 161 ? 9.166 24.728 -8.046 1.00 32.84 161 GLU A N 1
ATOM 1354 C CA . GLU A 1 161 ? 10.447 25.397 -7.796 1.00 32.84 161 GLU A CA 1
ATOM 1355 C C . GLU A 1 161 ? 10.308 26.525 -6.760 1.00 32.84 161 GLU A C 1
ATOM 1357 O O . GLU A 1 161 ? 9.256 27.213 -6.750 1.00 32.84 161 GLU A O 1
#

Foldseek 3Di:
DWDAPPVRQWIKDFAAADCCLVPDDPDDPLLAPVLSVVSRGTQAMDTVVFCGFPGPVCQVVLQVQLLVVCVVVVLDPNPDGVVVQQWGFGGAGDHNQRTWIWRGPPVLCVPQVTKIFRHHPQCSVDPDNVVVVVCVVDPGIDSHPVRVVVCNVPDDPPPPD

Solvent-accessible surface area (backbone atoms only — not comparable to full-atom values): 9136 Å² total; per-residue (Å²): 88,79,49,63,52,97,83,66,82,51,49,32,37,31,41,73,40,44,82,74,54,87,78,55,90,79,67,76,90,53,67,47,67,64,59,63,50,39,32,66,67,32,26,22,44,17,50,66,96,47,68,23,30,53,29,75,88,46,43,64,58,51,49,50,53,39,38,54,53,34,34,75,69,70,75,42,60,88,87,62,54,50,65,83,74,20,46,44,73,48,30,37,56,104,45,66,63,48,17,35,20,40,45,50,38,71,77,46,32,72,81,37,62,24,31,29,35,47,36,36,74,68,55,70,72,44,81,46,62,72,41,50,56,58,39,64,79,40,96,50,43,28,75,28,64,65,62,43,49,55,50,61,75,65,53,73,79,80,75,77,126

Radius of gyration: 15.83 Å; Cα contacts (8 Å, |Δi|>4): 238; chains: 1; bounding box: 33×46×47 Å

Organism: Chlamydia pneumoniae (NCBI:txid83558)

Nearest PDB structures (foldseek):
  7uic-assembly1_n  TM=1.778E-01  e=6.271E+00  Saccharomyces cerevisiae S288C

Sequence (161 aa):
MFYVFRDGRCGFQGEPPLLDFLGHHRLPPLGDRHYEKFFSIHNGFGKWEDEGIFPMRSLAKVQQKLRQQLVVMNKMQAEDNCYSLGIFPFYGYEEPFAYQSFFFDPEIRRDLPSPNVLLNEESLEHRSLETIELLHLSKSYYPSFLSWLENYLHSEEVYNE

Mean predicted aligned error: 7.64 Å

Secondary structure (DSSP, 8-state):
-EEE-TT-S-EEEEEPP-GGGGGS--S---S-HHHHHHTTT-EEEEETT---BPPHHHHHHHHHHHHHHHHHTTSS-TT--GGGGTEEEEE-SSSGGG-EEEE--HHHHHH-SS-EEE--HHHHH--SHHHHHHHTTSTTEESSHHHHHHHHHH-------